Protein AF-A0A522K7R8-F1 (afdb_monomer_lite)

Radius of gyration: 29.81 Å; chains: 1; bounding box: 60×30×114 Å

Sequence (156 aa):
MTNQDTNTAIPSGMEQLNAVVQAWWALPNAASPKGVETPMWKFTDFASDLQKIYADAFNRQRDLLVQGTAALSNWAPTFLPARQPQDVMEIQMKMLASLFEASAKRSEIWADLSKQLGSRYAELVHQMAQDIDQTAATLGAVKPDATHLSAGKNAT

pLDDT: mean 72.78, std 14.15, range [34.56, 89.81]

Secondary structure (DSSP, 8-state):
--TTTTTTHHHHHHHHHHHHHHHHHTSTTTTSHHHHHHHHHHHHHHHHHHHHHHHHHHHHHHHHHHHHHHHHHHHTGGGTT--SHHHHHHHHHHHHHHHHHHHHHHHHHHHHHHHHHHHHHHHHHHHHHHHHHHHHHHHHTT-----S--------

Foldseek 3Di:
DDPPPLVCLQVVLVVLLVVLVVLLCPFPCCPPPVNVVVLVVLVVVLVVVLVVLVVVLVVQLVVLVVVLVVVVVVLVVQVVPDPDPVSVVVSVVVNVVVVVVSVVSNVVSVSSSSVSSSVSSVVSSVVSVVVSVVSVVVVVVPDDDPDPDDDDDDDD

Structure (mmCIF, N/CA/C/O backbone):
data_AF-A0A522K7R8-F1
#
_entry.id   AF-A0A522K7R8-F1
#
loop_
_atom_site.group_PDB
_atom_site.id
_atom_site.type_symbol
_atom_site.label_atom_id
_atom_site.label_alt_id
_atom_site.label_comp_id
_atom_site.label_asym_id
_atom_site.label_entity_id
_atom_site.label_seq_id
_atom_site.pdbx_PDB_ins_code
_atom_site.Cartn_x
_atom_site.Cartn_y
_atom_site.Cartn_z
_atom_site.occupancy
_atom_site.B_iso_or_equiv
_atom_site.auth_seq_id
_atom_site.auth_comp_id
_atom_site.auth_asym_id
_atom_site.auth_atom_id
_atom_site.pdbx_PDB_model_num
ATOM 1 N N . MET A 1 1 ? 12.707 -15.968 10.074 1.00 34.56 1 MET A N 1
ATOM 2 C CA . MET A 1 1 ? 12.105 -15.511 8.805 1.00 34.56 1 MET A CA 1
ATOM 3 C C . MET A 1 1 ? 12.057 -13.995 8.848 1.00 34.56 1 MET A C 1
ATOM 5 O O . MET A 1 1 ? 11.524 -13.435 9.795 1.00 34.56 1 MET A O 1
ATOM 9 N N . THR A 1 2 ? 12.786 -13.370 7.933 1.00 39.75 2 THR A N 1
ATOM 10 C CA . THR A 1 2 ? 13.251 -11.977 7.926 1.00 39.75 2 THR A CA 1
ATOM 11 C C . THR A 1 2 ? 12.151 -11.000 7.504 1.00 39.75 2 THR A C 1
ATOM 13 O O . THR A 1 2 ? 11.749 -10.980 6.350 1.00 39.75 2 THR A O 1
ATOM 16 N N . ASN A 1 3 ? 11.706 -10.136 8.422 1.00 43.22 3 ASN A N 1
ATOM 17 C CA . ASN A 1 3 ? 10.851 -8.968 8.144 1.00 43.22 3 ASN A CA 1
ATOM 18 C C . ASN A 1 3 ? 11.668 -7.784 7.576 1.00 43.22 3 ASN A C 1
ATOM 20 O O . ASN A 1 3 ? 11.492 -6.644 8.000 1.00 43.22 3 ASN A O 1
ATOM 24 N N . GLN A 1 4 ? 12.628 -8.052 6.687 1.00 43.06 4 GLN A N 1
ATOM 25 C CA . GLN A 1 4 ? 13.591 -7.044 6.218 1.00 43.06 4 GLN A CA 1
ATOM 26 C C . GLN A 1 4 ? 13.383 -6.639 4.748 1.00 43.06 4 GLN A C 1
ATOM 28 O O . GLN A 1 4 ? 13.911 -5.612 4.331 1.00 43.06 4 GLN A O 1
ATOM 33 N N . ASP A 1 5 ? 12.560 -7.376 3.995 1.00 51.66 5 ASP A N 1
ATOM 34 C CA . ASP A 1 5 ? 12.418 -7.196 2.542 1.00 51.66 5 ASP A CA 1
ATOM 35 C C . ASP A 1 5 ? 11.462 -6.066 2.125 1.00 51.66 5 ASP A C 1
ATOM 37 O O . ASP A 1 5 ? 11.569 -5.538 1.022 1.00 51.66 5 ASP A O 1
ATOM 41 N N . THR A 1 6 ? 10.534 -5.635 2.984 1.00 49.88 6 THR A N 1
ATOM 42 C CA . THR A 1 6 ? 9.563 -4.585 2.617 1.00 49.88 6 THR A CA 1
ATOM 43 C C . THR A 1 6 ? 10.083 -3.169 2.847 1.00 49.88 6 THR A C 1
ATOM 45 O O . THR A 1 6 ? 9.691 -2.254 2.127 1.00 49.88 6 THR A O 1
ATOM 48 N N . ASN A 1 7 ? 10.986 -2.975 3.814 1.00 53.47 7 ASN A N 1
ATOM 49 C CA . ASN A 1 7 ? 11.461 -1.641 4.203 1.00 53.47 7 ASN A CA 1
ATOM 50 C C . ASN A 1 7 ? 12.543 -1.093 3.250 1.00 53.47 7 ASN A C 1
ATOM 52 O O . ASN A 1 7 ? 12.756 0.112 3.158 1.00 53.47 7 ASN A O 1
ATOM 56 N N . THR A 1 8 ? 13.215 -1.972 2.504 1.00 61.34 8 THR A N 1
ATOM 57 C CA . THR A 1 8 ? 14.245 -1.610 1.516 1.00 61.34 8 THR A CA 1
ATOM 58 C C . THR A 1 8 ? 13.710 -1.548 0.085 1.00 61.34 8 THR A C 1
ATOM 60 O O . THR A 1 8 ? 14.368 -0.973 -0.782 1.00 61.34 8 THR A O 1
ATOM 63 N N . ALA A 1 9 ? 12.511 -2.079 -0.179 1.00 63.88 9 ALA A N 1
ATOM 64 C CA . ALA A 1 9 ? 11.924 -2.155 -1.518 1.00 63.88 9 ALA A CA 1
ATOM 65 C C . ALA A 1 9 ? 11.609 -0.779 -2.131 1.00 63.88 9 ALA A C 1
ATOM 67 O O . ALA A 1 9 ? 11.815 -0.575 -3.323 1.00 63.88 9 ALA A O 1
ATOM 68 N N . ILE A 1 10 ? 11.142 0.184 -1.328 1.00 65.88 10 ILE A N 1
ATOM 69 C CA . ILE A 1 10 ? 10.834 1.537 -1.823 1.00 65.88 10 ILE A CA 1
ATOM 70 C C . ILE A 1 10 ? 12.120 2.327 -2.122 1.00 65.88 10 ILE A C 1
ATOM 72 O O . ILE A 1 10 ? 12.241 2.818 -3.245 1.00 65.88 10 ILE A O 1
ATOM 76 N N . PRO A 1 11 ? 13.105 2.425 -1.199 1.00 71.00 11 PRO A N 1
ATOM 77 C CA . PRO A 1 11 ? 14.377 3.081 -1.502 1.00 71.00 11 PRO A CA 1
ATOM 78 C C . PRO A 1 11 ? 15.090 2.467 -2.713 1.00 71.00 11 PRO A C 1
ATOM 80 O O . PRO A 1 11 ? 15.489 3.193 -3.619 1.00 71.00 11 PRO A O 1
ATOM 83 N N . SER A 1 12 ? 15.169 1.133 -2.784 1.00 75.50 12 SER A N 1
ATOM 84 C CA . SER A 1 12 ? 15.805 0.443 -3.916 1.00 75.50 12 SER A CA 1
ATOM 85 C C . SER A 1 12 ? 15.040 0.629 -5.229 1.00 75.50 12 SER A C 1
ATOM 87 O O . SER A 1 12 ? 15.658 0.853 -6.267 1.00 75.50 12 SER A O 1
ATOM 89 N N . GLY A 1 13 ? 13.704 0.611 -5.198 1.00 71.12 13 GLY A N 1
ATOM 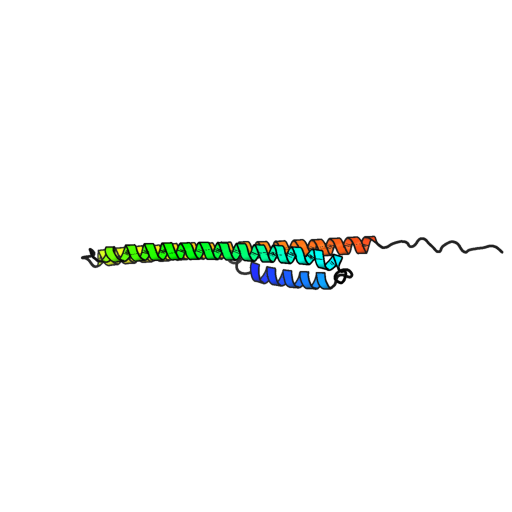90 C CA . GLY A 1 13 ? 12.872 0.906 -6.363 1.00 71.12 13 GLY A CA 1
ATOM 91 C C . GLY A 1 13 ? 13.059 2.336 -6.8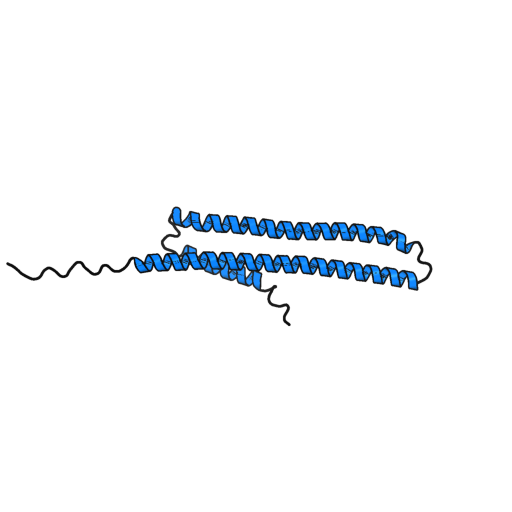75 1.00 71.12 13 GLY A C 1
ATOM 92 O O . GLY A 1 13 ? 13.127 2.548 -8.083 1.00 71.12 13 GLY A O 1
ATOM 93 N N . MET A 1 14 ? 13.211 3.318 -5.981 1.00 73.75 14 MET A N 1
ATOM 94 C CA . MET A 1 14 ? 13.498 4.707 -6.358 1.00 73.75 14 MET A CA 1
ATOM 95 C C . MET A 1 14 ? 14.897 4.886 -6.956 1.00 73.75 14 MET A C 1
ATOM 97 O O . MET A 1 14 ? 15.056 5.620 -7.931 1.00 73.75 14 MET A O 1
ATOM 101 N N . GLU A 1 15 ? 15.908 4.219 -6.402 1.00 81.44 15 GLU A N 1
ATOM 102 C CA . GLU A 1 15 ? 17.270 4.232 -6.947 1.00 81.44 15 GLU A CA 1
ATOM 103 C C . GLU A 1 15 ? 17.319 3.604 -8.344 1.00 81.44 15 GLU A C 1
ATOM 105 O O . GLU A 1 15 ? 17.900 4.182 -9.266 1.00 81.44 15 GLU A O 1
ATOM 110 N N . GLN A 1 16 ? 16.646 2.464 -8.525 1.00 79.25 16 GLN A N 1
ATOM 111 C CA . GLN A 1 16 ? 16.514 1.801 -9.824 1.00 79.25 16 GLN A CA 1
ATOM 112 C C . GLN A 1 16 ? 15.747 2.666 -10.826 1.00 79.25 16 GLN A C 1
ATOM 114 O O . GLN A 1 16 ? 16.164 2.790 -11.976 1.00 79.25 16 GLN A O 1
ATOM 119 N N . LEU A 1 17 ? 14.670 3.321 -10.387 1.00 78.06 17 LEU A N 1
ATOM 120 C CA . LEU A 1 17 ? 13.917 4.259 -11.212 1.00 78.06 17 LEU A CA 1
ATOM 121 C C . LEU A 1 17 ? 14.800 5.416 -11.680 1.00 78.06 17 LEU A C 1
ATOM 123 O O . LEU A 1 17 ? 14.819 5.725 -12.866 1.00 78.06 17 LEU A O 1
ATOM 127 N N . ASN A 1 18 ? 15.567 6.022 -10.774 1.00 80.06 18 ASN A N 1
ATOM 128 C CA . ASN A 1 18 ? 16.486 7.104 -11.113 1.00 80.06 18 ASN A CA 1
ATOM 129 C C . ASN A 1 18 ? 17.540 6.654 -12.140 1.00 80.06 18 ASN A C 1
ATOM 131 O O . ASN A 1 18 ? 17.785 7.360 -13.117 1.00 80.06 18 ASN A O 1
ATOM 135 N N . ALA A 1 19 ? 18.115 5.461 -11.965 1.00 81.44 19 ALA A N 1
ATOM 136 C CA . ALA A 1 19 ? 19.079 4.903 -12.911 1.00 81.44 19 ALA A CA 1
ATOM 137 C C . ALA A 1 19 ? 18.468 4.682 -14.307 1.00 81.44 19 ALA A C 1
ATOM 139 O O . ALA A 1 19 ? 19.061 5.068 -15.314 1.00 81.44 19 ALA A O 1
ATOM 140 N N . VAL A 1 20 ? 17.260 4.115 -14.375 1.00 79.44 20 VAL A N 1
ATOM 141 C CA . VAL A 1 20 ? 16.569 3.856 -15.646 1.00 79.44 20 VAL A CA 1
ATOM 142 C C . VAL A 1 20 ? 16.131 5.151 -16.332 1.00 79.44 20 VAL A C 1
ATOM 144 O O . VAL A 1 20 ? 16.283 5.279 -17.544 1.00 79.44 20 VAL A O 1
ATOM 147 N N . VAL A 1 21 ? 15.673 6.153 -15.579 1.00 78.00 21 VAL A N 1
ATOM 148 C CA . VAL A 1 21 ? 15.337 7.479 -16.125 1.00 78.00 21 VAL A CA 1
ATOM 149 C C . VAL A 1 21 ? 16.567 8.166 -16.717 1.00 78.00 21 VAL A C 1
ATOM 151 O O . VAL A 1 21 ? 16.481 8.757 -17.793 1.00 78.00 21 VAL A O 1
ATOM 154 N N . GLN A 1 22 ? 17.724 8.072 -16.057 1.00 79.88 22 GLN A N 1
ATOM 155 C CA . GLN A 1 22 ? 18.978 8.607 -16.593 1.00 79.88 22 GLN A CA 1
ATOM 156 C C . GLN A 1 22 ? 19.407 7.889 -17.877 1.00 79.88 22 GLN A C 1
ATOM 158 O O . GLN A 1 22 ? 19.806 8.544 -18.840 1.00 79.88 22 GLN A O 1
ATOM 163 N N . ALA A 1 23 ? 19.289 6.559 -17.916 1.00 74.94 23 ALA A N 1
ATOM 164 C CA . ALA A 1 23 ? 19.589 5.770 -19.107 1.00 74.94 23 ALA A CA 1
ATOM 165 C C . ALA A 1 23 ? 18.642 6.100 -20.273 1.00 74.94 23 ALA A C 1
ATOM 167 O O . ALA A 1 23 ? 19.086 6.223 -21.413 1.00 74.94 23 ALA A O 1
ATOM 168 N N . TRP A 1 24 ? 17.355 6.316 -19.988 1.00 71.56 24 TRP A N 1
ATOM 169 C CA . TRP A 1 24 ? 16.374 6.746 -20.980 1.00 71.56 24 TRP A CA 1
ATOM 170 C C . TRP A 1 24 ? 16.713 8.124 -21.572 1.00 71.56 24 TRP A C 1
ATOM 172 O O . TRP A 1 24 ? 16.690 8.285 -22.792 1.00 71.56 24 TRP A O 1
ATOM 182 N N . TRP A 1 25 ? 17.115 9.095 -20.743 1.00 70.62 25 TRP A N 1
ATOM 183 C CA . TRP A 1 25 ? 17.542 10.425 -21.207 1.00 70.62 25 TRP A CA 1
ATOM 184 C C . TRP A 1 25 ? 18.761 10.396 -22.137 1.00 70.62 25 TRP A C 1
ATOM 186 O O . TRP A 1 25 ? 18.933 11.306 -22.948 1.00 70.62 25 TRP A O 1
ATOM 196 N N . ALA A 1 26 ? 19.600 9.363 -22.042 1.00 72.94 26 ALA A N 1
ATOM 197 C CA . ALA A 1 26 ? 20.772 9.191 -22.894 1.00 72.94 26 ALA A CA 1
ATOM 198 C C . ALA A 1 26 ? 20.449 8.599 -24.284 1.00 72.94 26 ALA A C 1
ATOM 200 O O . ALA A 1 26 ? 21.349 8.494 -25.122 1.00 72.94 26 ALA A O 1
ATOM 201 N N . LEU A 1 27 ? 19.196 8.206 -24.559 1.00 71.12 27 LEU A N 1
ATOM 202 C CA . LEU A 1 27 ? 18.816 7.613 -25.842 1.00 71.12 27 LEU A CA 1
ATOM 203 C C . LEU A 1 27 ? 18.772 8.658 -26.979 1.00 71.12 27 LEU A C 1
ATOM 205 O O . LEU A 1 27 ? 18.188 9.730 -26.805 1.00 71.12 27 LEU A O 1
ATOM 209 N N . PRO A 1 28 ? 19.263 8.333 -28.196 1.00 60.69 28 PRO A N 1
ATOM 210 C CA . PRO A 1 28 ? 19.302 9.264 -29.335 1.00 60.69 28 PRO A CA 1
ATOM 211 C C . PRO A 1 28 ? 17.934 9.826 -29.753 1.00 60.69 28 PRO A C 1
ATOM 213 O O . PRO A 1 28 ? 17.849 10.926 -30.293 1.00 60.69 28 PRO A O 1
ATOM 216 N N . ASN A 1 29 ? 16.858 9.076 -29.491 1.00 61.22 29 ASN A N 1
ATOM 217 C CA . ASN A 1 29 ? 15.482 9.449 -29.826 1.00 61.22 29 ASN A CA 1
ATOM 218 C C . ASN A 1 29 ? 14.711 10.079 -28.653 1.00 61.22 29 ASN A C 1
ATOM 220 O O . ASN A 1 29 ? 13.555 10.456 -28.845 1.00 61.22 29 ASN A O 1
ATOM 224 N N . ALA A 1 30 ? 15.317 10.233 -27.469 1.00 57.44 30 ALA A N 1
ATOM 225 C CA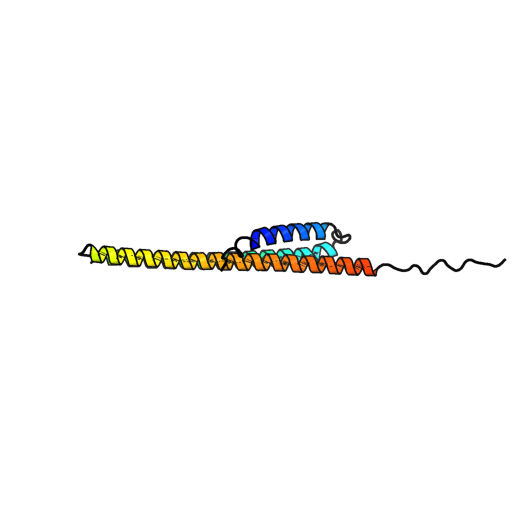 . ALA A 1 30 ? 14.657 10.837 -26.306 1.00 57.44 30 ALA A CA 1
ATOM 226 C C . ALA A 1 30 ? 14.261 12.309 -26.544 1.00 57.44 30 ALA A C 1
ATOM 228 O O . ALA A 1 30 ? 13.318 12.798 -25.935 1.00 57.44 30 ALA A O 1
ATOM 229 N N . ALA A 1 31 ? 14.931 13.000 -27.477 1.00 54.00 31 ALA A N 1
ATOM 230 C CA . ALA A 1 31 ? 14.620 14.376 -27.879 1.00 54.00 31 ALA A CA 1
ATOM 231 C C . ALA A 1 31 ? 13.582 14.490 -29.021 1.00 54.00 31 ALA A C 1
ATOM 233 O O . ALA A 1 31 ? 13.213 15.598 -29.411 1.00 54.00 31 ALA A O 1
ATOM 234 N N . SER A 1 32 ? 13.113 13.370 -29.588 1.00 55.47 32 SER A N 1
ATOM 235 C CA . SER A 1 32 ? 12.065 13.368 -30.617 1.00 55.47 32 SER A CA 1
ATOM 236 C C . SER A 1 32 ? 10.687 13.564 -29.970 1.00 55.47 32 SER A C 1
ATOM 238 O O . SER A 1 32 ? 10.393 12.861 -29.005 1.00 55.47 32 SER A O 1
ATOM 240 N N . PRO A 1 33 ? 9.788 14.408 -30.515 1.00 54.84 33 PRO A N 1
ATOM 241 C CA . PRO A 1 33 ? 8.435 14.600 -29.977 1.00 54.84 33 PRO A CA 1
ATOM 242 C C . PRO A 1 33 ? 7.676 13.281 -29.749 1.00 54.84 33 PRO A C 1
ATOM 244 O O . PRO A 1 33 ? 7.058 13.092 -28.708 1.00 54.84 33 PRO A O 1
ATOM 247 N N . LYS A 1 34 ? 7.826 12.310 -30.664 1.00 54.31 34 LYS A N 1
ATOM 248 C CA . LYS A 1 34 ? 7.226 10.966 -30.546 1.00 54.31 34 LYS A CA 1
ATOM 249 C C . LYS A 1 34 ? 7.906 10.078 -29.491 1.00 54.31 34 LYS A C 1
ATOM 251 O O . LYS A 1 34 ? 7.278 9.181 -28.935 1.00 54.31 34 LYS A O 1
ATOM 256 N N . GLY A 1 35 ? 9.191 10.317 -29.222 1.00 55.19 35 GLY A N 1
ATOM 257 C CA . GLY A 1 35 ? 9.960 9.628 -28.182 1.00 55.19 35 GLY A CA 1
ATOM 258 C C . GLY A 1 35 ? 9.634 10.114 -26.766 1.00 55.19 35 GLY A C 1
ATOM 259 O O . GLY A 1 35 ? 9.806 9.353 -25.821 1.00 55.19 35 GLY A O 1
ATOM 260 N N . VAL A 1 36 ? 9.112 11.339 -26.625 1.00 56.41 36 VAL A N 1
ATOM 261 C CA . VAL A 1 36 ? 8.714 11.953 -25.343 1.00 56.41 36 VAL A CA 1
ATOM 262 C C . VAL A 1 36 ? 7.278 11.585 -24.935 1.00 56.41 36 VAL A C 1
ATOM 264 O O . VAL A 1 36 ? 6.992 11.441 -23.747 1.00 56.41 36 VAL A O 1
ATOM 267 N N . GLU A 1 37 ? 6.380 11.369 -25.901 1.00 58.44 37 GLU A N 1
ATOM 268 C CA . GLU A 1 37 ? 4.977 10.997 -25.643 1.00 58.44 37 GLU A CA 1
ATOM 269 C C . GLU A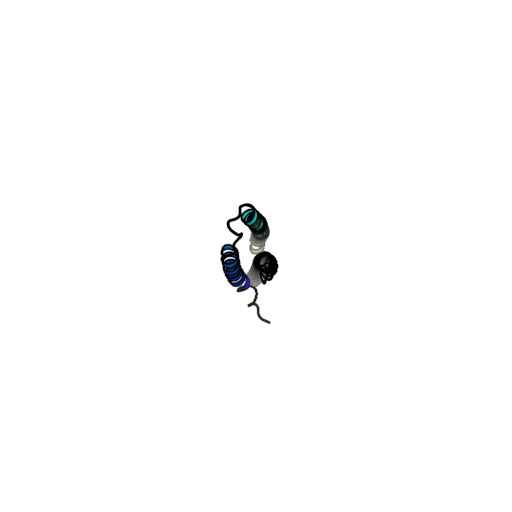 1 37 ? 4.834 9.619 -24.971 1.00 58.44 37 GLU A C 1
ATOM 271 O O . GLU A 1 37 ? 4.004 9.444 -24.078 1.00 58.44 37 GLU A O 1
ATOM 276 N N . THR A 1 38 ? 5.674 8.651 -25.353 1.00 60.16 38 THR A N 1
ATOM 277 C CA . THR A 1 38 ? 5.623 7.261 -24.853 1.00 60.16 38 THR A CA 1
ATOM 278 C C . THR A 1 38 ? 5.978 7.121 -23.355 1.00 60.16 38 THR A C 1
ATOM 280 O O . THR A 1 38 ? 5.288 6.417 -22.626 1.00 60.16 38 THR A O 1
ATOM 283 N N . PRO A 1 39 ? 7.008 7.791 -22.824 1.00 65.31 39 PRO A N 1
ATOM 284 C CA . PRO A 1 39 ? 7.283 7.762 -21.389 1.00 65.31 39 PRO A CA 1
ATOM 285 C C . PRO A 1 39 ? 6.317 8.630 -20.579 1.00 65.31 39 PRO A C 1
ATOM 287 O O . PRO A 1 39 ? 5.973 8.251 -19.461 1.00 65.31 39 PRO A O 1
ATOM 290 N N . MET A 1 40 ? 5.825 9.757 -21.117 1.00 68.50 40 MET A N 1
ATOM 291 C CA . MET A 1 40 ? 4.896 10.623 -20.374 1.00 68.50 40 MET A CA 1
ATOM 292 C C . MET A 1 40 ? 3.618 9.895 -19.954 1.00 68.50 40 MET A C 1
ATOM 294 O O . MET A 1 40 ? 3.216 10.027 -18.798 1.00 68.50 4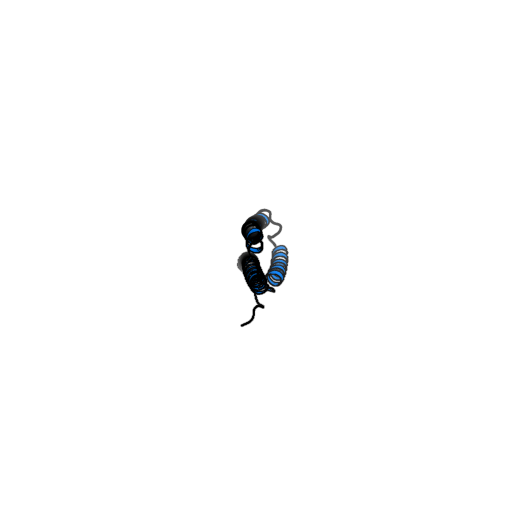0 MET A O 1
ATOM 298 N N . TRP A 1 41 ? 3.002 9.095 -20.835 1.00 74.25 41 TRP A N 1
ATOM 299 C CA . TRP A 1 41 ? 1.778 8.378 -20.463 1.00 74.25 41 TRP A CA 1
ATOM 300 C C . TRP A 1 41 ? 2.031 7.340 -19.357 1.00 74.25 41 TRP A C 1
ATOM 302 O O . TRP A 1 41 ? 1.214 7.219 -18.443 1.00 74.25 41 TRP A O 1
ATOM 312 N N . LYS A 1 42 ? 3.190 6.664 -19.375 1.00 75.44 42 LYS A N 1
ATOM 313 C CA . LYS A 1 42 ? 3.599 5.706 -18.332 1.00 75.44 42 LYS A CA 1
ATOM 314 C C . LYS A 1 42 ? 3.790 6.391 -16.980 1.00 75.44 42 LYS A C 1
ATOM 316 O O . LYS A 1 42 ? 3.342 5.872 -15.963 1.00 75.44 42 LYS A O 1
ATOM 321 N N . PHE A 1 43 ? 4.381 7.589 -16.959 1.00 76.50 43 PHE A N 1
ATOM 322 C CA . PHE A 1 43 ? 4.490 8.382 -15.731 1.00 76.50 43 PHE A CA 1
ATOM 323 C C . PHE A 1 43 ? 3.134 8.879 -15.229 1.00 76.50 43 PHE A C 1
ATOM 325 O O . PHE A 1 43 ? 2.905 8.882 -14.020 1.00 76.50 43 PHE A O 1
ATOM 332 N N . THR A 1 44 ? 2.223 9.279 -16.122 1.00 79.19 44 THR A N 1
ATOM 333 C CA . THR A 1 44 ? 0.873 9.693 -15.710 1.00 79.19 44 THR A CA 1
ATOM 334 C C . THR A 1 44 ? 0.043 8.530 -15.171 1.00 79.19 44 THR A C 1
ATOM 336 O O . THR A 1 44 ? -0.652 8.703 -14.171 1.00 79.19 44 THR A O 1
ATOM 339 N N . ASP A 1 45 ? 0.153 7.344 -15.775 1.00 82.94 45 ASP A N 1
ATOM 340 C CA . ASP A 1 45 ? -0.501 6.119 -15.302 1.00 82.94 45 ASP A CA 1
ATOM 341 C C . ASP A 1 45 ? 0.050 5.703 -13.932 1.00 82.94 45 ASP A C 1
ATOM 343 O O . ASP A 1 45 ? -0.696 5.531 -12.968 1.00 82.94 45 ASP A O 1
ATOM 347 N N . PHE A 1 46 ? 1.379 5.695 -13.800 1.00 81.12 46 PHE A N 1
ATOM 348 C CA . PHE A 1 46 ? 2.059 5.448 -12.534 1.00 81.12 46 PHE A CA 1
ATOM 349 C C . PHE A 1 46 ? 1.636 6.432 -11.433 1.00 81.12 46 PHE A C 1
ATOM 351 O O . PHE A 1 46 ? 1.311 6.012 -10.323 1.00 81.12 46 PHE A O 1
ATOM 358 N N . ALA A 1 47 ? 1.589 7.735 -11.726 1.00 79.25 47 ALA A N 1
ATOM 359 C CA . ALA A 1 47 ? 1.162 8.752 -10.766 1.00 79.25 47 ALA A CA 1
ATOM 360 C C . ALA A 1 47 ? -0.308 8.575 -10.347 1.00 79.25 47 ALA A C 1
ATOM 362 O O . ALA A 1 47 ? -0.631 8.716 -9.165 1.00 79.25 47 ALA A O 1
ATOM 363 N N . SER A 1 48 ? -1.189 8.226 -11.293 1.00 84.50 48 SER A N 1
ATOM 364 C CA . SER A 1 48 ? -2.594 7.918 -11.004 1.00 84.50 48 SER A CA 1
ATOM 365 C C . SER A 1 48 ? -2.721 6.728 -10.055 1.00 84.50 48 SER A C 1
ATOM 367 O O . SER A 1 48 ? -3.488 6.775 -9.092 1.00 84.50 48 SER A O 1
ATOM 369 N N . ASP A 1 49 ? -1.937 5.679 -10.279 1.00 85.94 49 ASP A N 1
ATOM 370 C CA . ASP A 1 49 ? -1.977 4.488 -9.441 1.00 85.94 49 ASP A CA 1
ATOM 371 C C . ASP A 1 49 ? -1.385 4.713 -8.055 1.00 85.94 49 ASP A C 1
ATOM 373 O O . ASP A 1 49 ? -1.964 4.246 -7.075 1.00 85.94 49 ASP A O 1
ATOM 377 N N . LEU A 1 50 ? -0.308 5.495 -7.932 1.00 85.62 50 LEU A N 1
ATOM 378 C CA . LEU A 1 50 ? 0.178 5.932 -6.623 1.00 85.62 50 LEU A CA 1
ATOM 379 C C . LEU A 1 50 ? -0.917 6.680 -5.858 1.00 85.62 50 LEU A C 1
ATOM 381 O O . LEU A 1 50 ? -1.167 6.378 -4.692 1.00 85.62 50 LEU A O 1
ATOM 385 N N . GLN A 1 51 ? -1.606 7.618 -6.512 1.00 85.19 51 GLN A N 1
ATOM 386 C CA . GLN A 1 51 ? -2.684 8.376 -5.882 1.00 85.19 51 GLN A CA 1
ATOM 387 C C . GLN A 1 51 ? -3.806 7.460 -5.373 1.00 85.19 51 GLN A C 1
ATOM 389 O O . GLN A 1 51 ? -4.282 7.660 -4.255 1.00 85.19 51 GLN A O 1
ATOM 394 N N . LYS A 1 52 ? -4.203 6.444 -6.150 1.00 87.19 52 LYS A N 1
ATOM 395 C CA . LYS A 1 52 ? -5.207 5.452 -5.725 1.00 87.19 52 LYS A CA 1
ATOM 396 C C . LYS A 1 52 ? -4.723 4.636 -4.528 1.00 87.19 52 LYS A C 1
ATOM 398 O O . LYS A 1 52 ? -5.427 4.558 -3.529 1.00 87.19 52 LYS A O 1
ATOM 403 N N . ILE A 1 53 ? -3.505 4.098 -4.598 1.00 85.50 53 ILE A N 1
ATOM 404 C CA . ILE A 1 53 ? -2.905 3.274 -3.538 1.00 85.50 53 ILE A CA 1
ATOM 405 C C . ILE A 1 53 ? -2.823 4.056 -2.214 1.00 85.50 53 ILE A C 1
ATOM 407 O O . ILE A 1 53 ? -3.201 3.547 -1.156 1.00 85.50 53 ILE A O 1
ATOM 411 N N . TYR A 1 54 ? -2.396 5.322 -2.266 1.00 82.75 54 TYR A N 1
ATOM 412 C CA . TYR A 1 54 ? -2.381 6.198 -1.094 1.00 82.75 54 TYR A CA 1
ATOM 413 C C . TYR A 1 54 ? -3.788 6.512 -0.576 1.00 82.75 54 TYR A C 1
ATOM 415 O O . TYR A 1 54 ? -4.014 6.458 0.634 1.00 82.75 54 TYR A O 1
ATOM 423 N N . ALA A 1 55 ? -4.732 6.833 -1.465 1.00 86.50 55 ALA A N 1
ATOM 424 C CA . ALA A 1 55 ? -6.108 7.135 -1.080 1.00 86.50 55 ALA A CA 1
ATOM 425 C C . ALA A 1 55 ? -6.782 5.936 -0.394 1.00 86.50 55 ALA A C 1
ATOM 427 O O . ALA A 1 55 ? -7.432 6.107 0.638 1.00 86.50 55 ALA A O 1
ATOM 428 N N . ASP A 1 56 ? -6.573 4.724 -0.906 1.00 89.81 56 ASP A N 1
ATOM 429 C CA . ASP A 1 56 ? -7.119 3.495 -0.335 1.00 89.81 56 ASP A CA 1
ATOM 430 C C . ASP A 1 56 ? -6.546 3.207 1.055 1.00 89.81 56 ASP A C 1
ATOM 432 O O . ASP A 1 56 ? -7.302 2.940 1.994 1.00 89.81 56 AS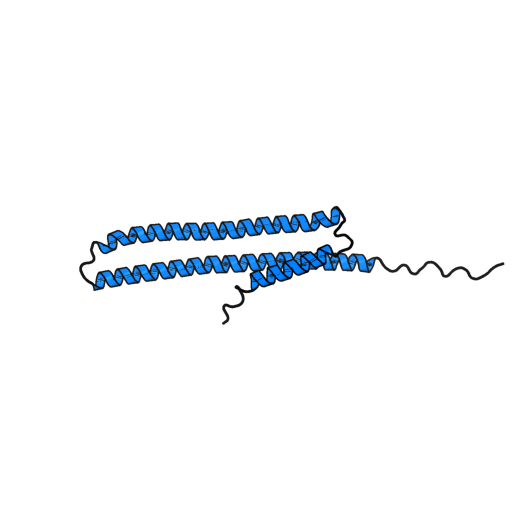P A O 1
ATOM 436 N N . ALA A 1 57 ? -5.226 3.319 1.228 1.00 84.44 57 ALA A N 1
ATOM 437 C CA . ALA A 1 57 ? -4.595 3.144 2.534 1.00 84.44 57 ALA A CA 1
ATOM 438 C C . ALA A 1 57 ? -5.083 4.193 3.548 1.00 84.44 57 ALA A C 1
ATOM 440 O O . ALA A 1 57 ? -5.408 3.856 4.691 1.00 84.44 57 ALA A O 1
ATOM 441 N N . PHE A 1 58 ? -5.207 5.453 3.120 1.00 84.12 58 PHE A N 1
ATOM 442 C CA . PHE A 1 58 ? -5.707 6.533 3.966 1.00 84.12 58 PHE A CA 1
ATOM 443 C C . PHE A 1 58 ? -7.169 6.318 4.374 1.00 84.12 58 PHE A C 1
ATOM 445 O O . PHE A 1 58 ? -7.514 6.485 5.545 1.00 84.12 58 PHE A O 1
ATOM 452 N N . ASN A 1 59 ? -8.023 5.883 3.444 1.00 88.62 59 ASN A N 1
ATOM 453 C CA . ASN A 1 59 ? -9.420 5.557 3.729 1.00 88.62 59 ASN A CA 1
ATOM 454 C C . ASN A 1 59 ? -9.532 4.417 4.749 1.00 88.62 59 ASN A C 1
ATOM 456 O O . ASN A 1 59 ? -10.241 4.558 5.745 1.00 88.62 59 ASN A O 1
ATOM 460 N N . ARG A 1 60 ? -8.760 3.335 4.578 1.00 86.62 60 ARG A N 1
ATOM 461 C CA . ARG A 1 60 ? -8.721 2.221 5.543 1.00 86.62 60 ARG A CA 1
ATOM 462 C C . ARG A 1 60 ? -8.246 2.675 6.927 1.00 86.62 60 ARG A C 1
ATOM 464 O O . ARG A 1 60 ? -8.805 2.262 7.943 1.00 86.62 60 ARG A O 1
ATOM 471 N N . GLN A 1 61 ? -7.247 3.556 6.992 1.00 84.00 61 GLN A N 1
ATOM 472 C CA . GLN A 1 61 ? -6.769 4.111 8.261 1.00 84.00 61 GLN A CA 1
ATOM 473 C C . GLN A 1 61 ? -7.816 5.012 8.930 1.00 84.00 61 GLN A C 1
ATOM 475 O O . GLN A 1 61 ? -7.991 4.950 10.151 1.00 84.00 61 GLN A O 1
ATOM 480 N N . ARG A 1 62 ? -8.527 5.832 8.149 1.00 83.81 62 ARG A N 1
ATOM 481 C CA . ARG A 1 62 ? -9.631 6.667 8.633 1.00 83.81 62 ARG A CA 1
ATOM 482 C C . ARG A 1 62 ? -10.756 5.806 9.204 1.00 83.81 62 ARG A C 1
ATOM 484 O O . ARG A 1 62 ? -11.242 6.096 10.294 1.00 83.81 62 ARG A O 1
ATOM 491 N N . ASP A 1 63 ? -11.127 4.733 8.517 1.00 87.50 63 ASP A N 1
ATOM 492 C CA . ASP A 1 63 ? -12.188 3.834 8.972 1.00 87.50 63 ASP A CA 1
ATOM 493 C C . ASP A 1 63 ? -11.793 3.114 10.273 1.00 87.50 63 ASP A C 1
ATOM 495 O O . ASP A 1 63 ? -12.602 3.034 11.199 1.00 87.50 63 ASP A O 1
ATOM 499 N N . LEU A 1 64 ? -10.527 2.692 10.415 1.00 84.50 64 LEU A N 1
ATOM 500 C CA . LEU A 1 64 ? -10.004 2.180 11.689 1.00 84.50 64 LEU A CA 1
ATOM 501 C C . LEU A 1 64 ? -10.035 3.223 12.810 1.00 84.50 64 LEU A C 1
ATOM 503 O O . LEU A 1 64 ? -10.256 2.868 13.968 1.00 84.50 64 LEU A O 1
ATOM 507 N N . LEU A 1 65 ? -9.786 4.498 12.503 1.00 79.31 65 LEU A N 1
ATOM 508 C CA . LEU A 1 65 ? -9.861 5.566 13.496 1.00 79.31 65 LEU A CA 1
ATOM 509 C C . LEU A 1 65 ? -11.300 5.747 13.987 1.00 79.31 65 LEU A C 1
ATOM 511 O O . LEU A 1 65 ? -11.520 5.754 15.193 1.00 79.31 65 LEU A O 1
ATOM 515 N N . VAL A 1 66 ? -12.269 5.812 13.070 1.00 84.75 66 VAL A N 1
ATOM 516 C CA . VAL A 1 66 ? -13.699 5.929 13.401 1.00 84.75 66 VAL A CA 1
ATOM 517 C C . VAL A 1 66 ? -14.165 4.744 14.249 1.00 84.75 66 VAL A C 1
ATOM 519 O O . VAL A 1 66 ? -14.795 4.940 15.289 1.00 84.75 66 VAL A O 1
ATOM 522 N N . GLN A 1 67 ? -13.804 3.519 13.857 1.00 83.62 67 GLN A N 1
ATOM 523 C CA . GLN A 1 67 ? -14.117 2.311 14.626 1.00 83.62 67 GLN A CA 1
ATOM 524 C C . GLN A 1 67 ? -13.465 2.333 16.014 1.00 83.62 67 GLN A C 1
ATOM 526 O O . GLN A 1 67 ? -14.114 2.007 17.006 1.00 83.62 67 GLN A O 1
ATOM 531 N N . GLY A 1 68 ? -12.203 2.761 16.103 1.00 80.31 68 GLY A N 1
ATOM 532 C CA . GLY A 1 68 ? -11.485 2.892 17.368 1.00 80.31 68 GLY A CA 1
ATOM 533 C C . GLY A 1 68 ? -12.117 3.923 18.303 1.00 80.31 68 GLY A C 1
ATOM 534 O O . GLY A 1 68 ? -12.262 3.658 19.493 1.00 80.31 68 GLY A O 1
ATOM 535 N N . THR A 1 69 ? -12.550 5.072 17.778 1.00 80.25 69 THR A N 1
ATOM 536 C CA . THR A 1 69 ? -13.249 6.101 18.559 1.00 80.25 69 THR A CA 1
ATOM 537 C C . THR A 1 69 ? -14.601 5.598 19.068 1.00 80.25 69 THR A C 1
ATOM 539 O O . THR A 1 69 ? -14.905 5.790 20.244 1.00 80.25 69 THR A O 1
ATOM 542 N N . ALA A 1 70 ? -15.374 4.899 18.230 1.00 82.94 70 ALA A N 1
ATOM 543 C CA . ALA A 1 70 ? -16.641 4.286 18.637 1.00 82.94 70 ALA A CA 1
ATOM 544 C C . ALA A 1 70 ? -16.441 3.196 19.708 1.00 82.94 70 ALA A C 1
ATOM 546 O O . ALA A 1 70 ? -17.190 3.120 20.685 1.00 82.94 70 ALA A O 1
ATOM 547 N N . ALA A 1 71 ? -15.393 2.380 19.569 1.00 79.25 71 ALA A N 1
ATOM 548 C CA . ALA A 1 71 ? -15.025 1.396 20.579 1.00 79.25 71 ALA A CA 1
ATOM 549 C C . ALA A 1 71 ? -14.643 2.078 21.901 1.00 79.25 71 ALA A C 1
ATOM 551 O O . ALA A 1 71 ? -15.137 1.679 22.950 1.00 79.25 71 ALA A O 1
ATOM 552 N N . LEU A 1 72 ? -13.836 3.145 21.860 1.00 76.69 72 LEU A N 1
ATOM 553 C CA . LEU A 1 72 ? -13.430 3.910 23.043 1.00 76.69 72 LEU A CA 1
ATOM 554 C C . LEU A 1 72 ? -14.630 4.510 23.790 1.00 76.69 72 LEU A C 1
ATOM 556 O O . LEU A 1 72 ? -14.694 4.418 25.014 1.00 76.69 72 LEU A O 1
ATOM 560 N N . SER A 1 73 ? -15.609 5.071 23.071 1.00 79.69 73 SER A N 1
ATOM 561 C CA . SER A 1 73 ? -16.832 5.594 23.695 1.00 79.69 73 SER A CA 1
ATOM 562 C C . SER A 1 73 ? -17.663 4.507 24.378 1.00 79.69 73 SER A C 1
ATOM 564 O O . SER A 1 73 ? -18.295 4.780 25.396 1.00 79.69 73 SER A O 1
ATOM 566 N N . ASN A 1 74 ? -17.609 3.268 23.880 1.00 80.69 74 ASN A N 1
ATOM 567 C CA . ASN A 1 74 ? -18.297 2.128 24.490 1.00 80.69 74 ASN A CA 1
ATOM 568 C C . ASN A 1 74 ? -17.613 1.621 25.770 1.00 80.69 74 ASN A C 1
ATOM 570 O O . ASN A 1 74 ? -18.243 0.890 26.529 1.00 80.69 74 ASN A O 1
ATOM 574 N N . TRP A 1 75 ? -16.358 2.009 26.035 1.00 74.81 75 TRP A N 1
ATOM 575 C CA . TRP A 1 75 ? -15.641 1.635 27.261 1.00 74.81 75 TRP A CA 1
ATOM 576 C C . TRP A 1 75 ? -15.974 2.531 28.460 1.00 74.81 75 TRP A C 1
ATOM 578 O O . TRP A 1 75 ? -15.860 2.094 29.603 1.00 74.81 75 TRP A O 1
ATOM 588 N N . ALA A 1 76 ? -16.399 3.778 28.235 1.00 73.19 76 ALA A N 1
ATOM 589 C CA . ALA A 1 76 ? -16.684 4.725 29.318 1.00 73.19 76 ALA A CA 1
ATOM 590 C C . ALA A 1 76 ? -17.798 4.255 30.288 1.00 73.19 76 ALA A C 1
ATOM 592 O O . ALA A 1 76 ? -17.611 4.379 31.501 1.00 73.19 76 ALA A O 1
ATOM 593 N N . PRO A 1 77 ? -18.916 3.657 29.826 1.00 79.56 77 PRO A N 1
ATOM 594 C CA . PRO A 1 77 ? -19.950 3.129 30.716 1.00 79.56 77 PRO A CA 1
ATOM 595 C C . PRO A 1 77 ? -19.501 1.891 31.502 1.00 79.56 77 PRO A C 1
ATOM 597 O O . PRO A 1 77 ? -20.019 1.636 32.585 1.00 79.56 77 PRO A O 1
ATOM 600 N N . THR A 1 78 ? -18.536 1.124 30.985 1.00 74.31 78 THR A N 1
ATOM 601 C CA . THR A 1 78 ? -18.070 -0.142 31.575 1.00 74.31 78 THR A CA 1
ATOM 602 C C . THR A 1 78 ? -17.263 0.058 32.856 1.00 74.31 78 THR A C 1
ATOM 604 O O . THR A 1 78 ? -17.172 -0.866 33.658 1.00 74.31 78 THR A O 1
ATOM 607 N N . PHE A 1 79 ? -16.743 1.267 33.096 1.00 69.75 79 PHE A N 1
ATOM 608 C CA . PHE A 1 79 ? -16.083 1.636 34.353 1.00 69.75 79 PHE A CA 1
ATOM 609 C C . PHE A 1 79 ? -17.064 1.977 35.487 1.00 69.75 79 PHE A C 1
ATOM 611 O O . PHE A 1 79 ? -16.714 1.821 36.653 1.00 69.75 79 PHE A O 1
ATOM 618 N N . LEU A 1 80 ? -18.292 2.412 35.178 1.00 74.75 80 LEU A N 1
ATOM 619 C CA . LEU A 1 80 ? -19.294 2.810 36.179 1.00 74.75 80 LEU A CA 1
ATOM 620 C C . LEU A 1 80 ? -19.748 1.673 37.125 1.00 74.75 80 LEU A C 1
ATOM 622 O O . LEU A 1 80 ? -19.981 1.958 38.300 1.00 74.75 80 LEU A O 1
ATOM 626 N N . PRO A 1 81 ? -19.889 0.405 36.681 1.00 74.00 81 PRO A N 1
ATOM 627 C CA . PRO A 1 81 ? -20.248 -0.702 37.566 1.00 74.00 81 PRO A CA 1
ATOM 628 C C . PRO A 1 81 ? -19.054 -1.397 38.246 1.00 74.00 81 PRO A C 1
ATOM 630 O O . PRO A 1 81 ? -19.293 -2.285 39.063 1.00 74.00 81 PRO A O 1
ATOM 633 N N . ALA A 1 82 ? -17.800 -1.038 37.940 1.00 77.25 82 ALA A N 1
ATOM 634 C CA . ALA A 1 82 ? -16.622 -1.688 38.519 1.00 77.25 82 ALA A CA 1
ATOM 635 C C . ALA A 1 82 ? -16.523 -1.374 40.022 1.00 77.25 82 ALA A C 1
ATOM 637 O O . ALA A 1 82 ? -16.318 -0.227 40.418 1.00 77.25 82 ALA A O 1
ATOM 638 N N . ARG A 1 83 ? -16.702 -2.390 40.876 1.00 74.06 83 ARG A N 1
ATOM 639 C CA . ARG A 1 83 ? -16.727 -2.222 42.343 1.00 74.06 83 ARG A CA 1
ATOM 640 C C . ARG A 1 83 ? -15.469 -2.749 43.012 1.00 74.06 83 ARG A C 1
ATOM 642 O O . ARG A 1 83 ? -15.190 -2.367 44.147 1.00 74.06 83 ARG A O 1
ATOM 649 N N . GLN A 1 84 ? -14.723 -3.615 42.331 1.00 81.06 84 GLN A N 1
ATOM 650 C CA . GLN A 1 84 ? -13.494 -4.201 42.844 1.00 81.06 84 GLN A CA 1
ATOM 651 C C . GLN A 1 84 ? -12.292 -3.815 41.970 1.00 81.06 84 GLN A C 1
ATOM 653 O O . GLN A 1 84 ? -12.433 -3.644 40.758 1.00 81.06 84 GLN A O 1
ATOM 658 N N . PRO A 1 85 ? -11.077 -3.732 42.546 1.00 77.00 85 PRO A N 1
ATOM 659 C CA . PRO A 1 85 ? -9.853 -3.481 41.778 1.00 77.00 85 PRO A CA 1
ATOM 660 C C . PRO A 1 85 ? -9.623 -4.496 40.646 1.00 77.00 85 PRO A C 1
ATOM 662 O O . PRO A 1 85 ? -9.017 -4.171 39.629 1.00 77.00 85 PRO A O 1
ATOM 665 N N . GLN A 1 86 ? -10.130 -5.718 40.822 1.00 82.00 86 GLN A N 1
ATOM 666 C CA . GLN A 1 86 ? -10.049 -6.813 39.855 1.00 82.00 86 GLN A CA 1
ATOM 667 C C . GLN A 1 86 ? -10.862 -6.504 38.587 1.00 82.00 86 GLN A C 1
ATOM 669 O O . GLN A 1 86 ? -10.353 -6.684 37.484 1.00 82.00 86 GLN A O 1
ATOM 674 N N . ASP A 1 87 ? -12.063 -5.937 38.746 1.00 78.75 87 ASP A N 1
ATOM 675 C CA . ASP A 1 87 ? -12.930 -5.522 37.636 1.00 78.75 87 ASP A CA 1
ATOM 676 C C . ASP A 1 87 ? -12.256 -4.420 36.803 1.00 78.75 87 ASP A C 1
ATOM 678 O O . ASP A 1 87 ? -12.266 -4.444 35.574 1.00 78.75 87 ASP A O 1
ATOM 682 N N . VAL A 1 88 ? -11.612 -3.461 37.478 1.00 77.62 88 VAL A N 1
ATOM 683 C CA . VAL A 1 88 ? -10.878 -2.366 36.824 1.00 77.62 88 VAL A CA 1
ATOM 684 C C . VAL A 1 88 ? -9.678 -2.903 36.044 1.00 77.62 88 VAL A C 1
ATOM 686 O O . VAL A 1 88 ? -9.459 -2.493 34.904 1.00 77.62 88 VAL A O 1
ATOM 689 N N . MET A 1 89 ? -8.925 -3.839 36.628 1.00 80.88 89 MET A N 1
ATOM 690 C CA . MET A 1 89 ? -7.791 -4.490 35.968 1.00 80.88 89 MET A CA 1
ATOM 691 C C . MET A 1 89 ? -8.234 -5.269 34.724 1.00 80.88 89 MET A C 1
ATOM 693 O O . MET A 1 89 ? -7.594 -5.182 33.677 1.00 80.88 89 MET A O 1
ATOM 697 N N . GLU A 1 90 ? -9.355 -5.988 34.797 1.00 83.94 90 GLU A N 1
ATOM 698 C CA . GLU A 1 90 ? -9.913 -6.710 33.651 1.00 83.94 90 GLU A CA 1
ATOM 699 C C . GLU A 1 90 ? -10.324 -5.752 32.520 1.00 83.94 90 GLU A C 1
ATOM 701 O O . GLU A 1 90 ? -10.000 -5.991 31.353 1.00 83.94 90 GLU A O 1
ATOM 706 N N . ILE A 1 91 ? -10.983 -4.636 32.850 1.00 80.81 91 ILE A N 1
ATOM 707 C CA . ILE A 1 91 ? -11.358 -3.604 31.873 1.00 80.81 91 ILE A CA 1
ATOM 708 C C . ILE A 1 91 ? -10.108 -2.987 31.227 1.00 80.81 91 ILE A C 1
ATOM 710 O O . ILE A 1 91 ? -10.054 -2.853 30.003 1.00 80.81 91 ILE A O 1
ATOM 714 N N . GLN A 1 92 ? -9.079 -2.664 32.017 1.00 80.44 92 GLN A N 1
ATOM 715 C CA . GLN A 1 92 ? -7.811 -2.132 31.506 1.00 80.44 92 GLN A CA 1
ATOM 716 C C . GLN A 1 92 ? -7.112 -3.115 30.561 1.00 80.44 92 GLN A C 1
ATOM 718 O O . GLN A 1 92 ? -6.638 -2.709 29.501 1.00 80.44 92 GLN A O 1
ATOM 723 N N . MET A 1 93 ? -7.091 -4.408 30.892 1.00 83.56 93 MET A N 1
ATOM 724 C CA . MET A 1 93 ? -6.492 -5.434 30.034 1.00 83.56 93 MET A CA 1
ATOM 725 C C . MET A 1 93 ? -7.250 -5.602 28.716 1.00 83.56 93 MET A C 1
ATOM 727 O O . MET A 1 93 ? -6.625 -5.695 27.659 1.00 83.56 93 MET A O 1
ATOM 731 N N . LYS A 1 94 ? -8.588 -5.574 28.740 1.00 81.94 94 LYS A N 1
ATOM 732 C CA . LYS A 1 94 ? -9.397 -5.624 27.510 1.00 81.94 94 LYS A CA 1
ATOM 733 C C . LYS A 1 94 ? -9.212 -4.376 26.641 1.00 81.94 94 LYS A C 1
ATOM 735 O O . LYS A 1 94 ? -9.138 -4.481 25.414 1.00 81.94 94 LYS A O 1
ATOM 740 N N . MET A 1 95 ? -9.083 -3.204 27.263 1.00 78.88 95 MET A N 1
ATOM 741 C CA . MET A 1 95 ? -8.761 -1.960 26.565 1.00 78.88 95 MET A CA 1
ATOM 742 C C . MET A 1 95 ? -7.375 -2.041 25.911 1.00 78.88 95 MET A C 1
ATOM 744 O O . MET A 1 95 ? -7.229 -1.713 24.734 1.00 78.88 95 MET A O 1
ATOM 748 N N . LEU A 1 96 ? -6.369 -2.538 26.636 1.00 78.81 96 LEU A N 1
ATOM 749 C CA . LEU A 1 96 ? -5.012 -2.708 26.124 1.00 78.81 96 LEU A CA 1
ATOM 750 C C . LEU A 1 96 ? -4.962 -3.715 24.965 1.00 78.81 96 LEU A C 1
ATOM 752 O O . LEU A 1 96 ? -4.337 -3.438 23.943 1.00 78.81 96 LEU A O 1
ATOM 756 N N . ALA A 1 97 ? -5.675 -4.839 25.076 1.00 82.94 97 ALA A N 1
ATOM 757 C CA . ALA A 1 97 ? -5.813 -5.814 23.994 1.00 82.94 97 ALA A CA 1
ATOM 758 C C . ALA A 1 97 ? -6.434 -5.185 22.734 1.00 82.94 97 ALA A C 1
ATOM 760 O O . ALA A 1 97 ? -5.916 -5.370 21.634 1.00 82.94 97 ALA A O 1
ATOM 761 N N . SER A 1 98 ? -7.477 -4.365 22.900 1.00 80.38 98 SER A N 1
ATOM 762 C CA . SER A 1 98 ? -8.124 -3.646 21.792 1.00 80.38 98 SER A CA 1
ATOM 763 C C . SER A 1 98 ? -7.176 -2.639 21.121 1.00 80.38 98 SER A C 1
ATOM 765 O O . SER A 1 98 ? -7.176 -2.492 19.899 1.00 80.38 98 SER A O 1
ATOM 767 N N . LEU A 1 99 ? -6.331 -1.955 21.904 1.00 77.81 99 LEU A N 1
ATOM 768 C CA . LEU A 1 99 ? -5.303 -1.047 21.382 1.00 77.81 99 LEU A CA 1
ATOM 769 C C . LEU A 1 99 ? -4.224 -1.798 20.594 1.00 77.81 99 LEU A C 1
ATOM 771 O O . LEU A 1 99 ? -3.816 -1.335 19.527 1.00 77.81 99 LEU A O 1
ATOM 775 N N . PHE A 1 100 ? -3.784 -2.959 21.085 1.00 79.19 100 PHE A N 1
ATOM 776 C CA . PHE A 1 100 ? -2.838 -3.809 20.363 1.00 79.19 100 PHE A CA 1
ATOM 777 C C . PHE A 1 100 ? -3.430 -4.345 19.060 1.00 79.19 100 PHE A C 1
ATOM 779 O O . PHE A 1 100 ? -2.759 -4.289 18.032 1.00 79.19 100 PHE A O 1
ATOM 786 N N . GLU A 1 101 ? -4.687 -4.784 19.066 1.00 84.19 101 GLU A N 1
ATOM 787 C CA . GLU A 1 101 ? -5.381 -5.231 17.856 1.00 84.19 101 GLU A CA 1
ATOM 788 C C . GLU A 1 101 ? -5.502 -4.096 16.824 1.00 84.19 101 GLU A C 1
ATOM 790 O O . GLU A 1 101 ? -5.214 -4.285 15.641 1.00 84.19 101 GLU A O 1
ATOM 795 N N . ALA A 1 102 ? -5.855 -2.885 17.263 1.00 80.69 102 ALA A N 1
ATOM 796 C CA . ALA A 1 102 ? -5.905 -1.715 16.389 1.00 80.69 102 ALA A CA 1
ATOM 797 C C . ALA A 1 102 ? -4.519 -1.344 15.831 1.00 80.69 102 ALA A C 1
ATOM 799 O O . ALA A 1 102 ? -4.401 -0.977 14.660 1.00 80.69 102 ALA A O 1
ATOM 800 N N . SER A 1 103 ? -3.467 -1.452 16.647 1.00 75.69 103 SER A N 1
ATOM 801 C CA . SER A 1 103 ? -2.081 -1.240 16.218 1.00 75.69 103 SER A CA 1
ATOM 802 C C . SER A 1 103 ? -1.647 -2.274 15.176 1.00 75.69 103 SER A C 1
ATOM 804 O O . SER A 1 103 ? -1.094 -1.906 14.140 1.00 75.69 103 SER A O 1
ATOM 806 N N . ALA A 1 104 ? -1.984 -3.549 15.388 1.00 84.00 104 ALA A N 1
ATOM 807 C CA . ALA A 1 104 ? -1.714 -4.626 14.442 1.00 84.00 104 ALA A CA 1
ATOM 808 C C . ALA A 1 104 ? -2.397 -4.369 13.089 1.00 84.00 104 ALA A C 1
ATOM 810 O O . ALA A 1 104 ? -1.721 -4.365 12.060 1.00 84.00 104 ALA A O 1
ATOM 811 N N . LYS A 1 105 ? -3.692 -4.025 13.087 1.00 85.56 105 LYS A N 1
ATOM 812 C CA . LYS A 1 105 ? -4.439 -3.678 11.862 1.00 85.56 105 LYS A CA 1
ATOM 813 C C . LYS A 1 105 ? -3.846 -2.468 11.138 1.00 85.56 105 LYS A C 1
ATOM 815 O O . LYS A 1 105 ? -3.751 -2.458 9.915 1.00 85.56 105 LYS A O 1
ATOM 820 N N . ARG A 1 106 ? -3.401 -1.442 11.874 1.00 81.69 106 ARG A N 1
ATOM 821 C CA . ARG A 1 106 ? -2.687 -0.300 11.273 1.00 81.69 106 ARG A CA 1
ATOM 822 C C . ARG A 1 106 ? -1.369 -0.738 10.645 1.00 81.69 106 ARG A C 1
ATOM 824 O O . ARG A 1 106 ? -1.067 -0.306 9.539 1.00 81.69 106 ARG A O 1
ATOM 831 N N . SER A 1 107 ? -0.597 -1.582 11.327 1.00 80.19 107 SER A N 1
ATOM 832 C CA . SER A 1 107 ? 0.677 -2.081 10.802 1.00 80.19 107 SER A CA 1
ATOM 833 C C . SER A 1 107 ? 0.491 -2.888 9.516 1.00 80.19 107 SER A C 1
ATOM 835 O O . SER A 1 107 ? 1.278 -2.735 8.588 1.00 80.19 107 SER A O 1
ATOM 837 N N . GLU A 1 108 ? -0.594 -3.660 9.418 1.00 86.94 108 GLU A N 1
ATOM 838 C CA . GLU A 1 108 ? -0.955 -4.411 8.217 1.00 86.94 108 GLU A CA 1
ATOM 839 C C . GLU A 1 108 ? -1.282 -3.479 7.045 1.00 86.94 108 GLU A C 1
ATOM 841 O O . GLU A 1 108 ? -0.761 -3.677 5.952 1.00 86.94 108 GLU A O 1
ATOM 846 N N . ILE A 1 109 ? -2.054 -2.410 7.278 1.00 86.75 109 ILE A N 1
ATOM 847 C CA . ILE A 1 109 ? -2.343 -1.396 6.248 1.00 86.75 109 ILE A CA 1
ATOM 848 C C . ILE A 1 109 ? -1.051 -0.748 5.736 1.00 86.75 109 ILE A C 1
ATOM 850 O O . ILE A 1 109 ? -0.877 -0.597 4.529 1.00 86.75 109 ILE A O 1
ATOM 854 N N . TRP A 1 110 ? -0.129 -0.381 6.630 1.00 82.00 110 TRP A N 1
ATOM 855 C CA . TRP A 1 110 ? 1.151 0.221 6.240 1.00 82.00 110 TRP A CA 1
ATOM 856 C C . TRP A 1 110 ? 2.084 -0.764 5.526 1.00 82.00 110 TRP A C 1
ATOM 858 O O . TRP A 1 110 ? 2.821 -0.364 4.620 1.00 82.00 110 TRP A O 1
ATOM 868 N N . ALA A 1 111 ? 2.042 -2.044 5.899 1.00 82.88 111 ALA A N 1
ATOM 869 C CA . ALA A 1 111 ? 2.792 -3.099 5.227 1.00 82.88 111 ALA A CA 1
ATOM 870 C C . ALA A 1 111 ? 2.242 -3.364 3.816 1.00 82.88 111 ALA A C 1
ATOM 872 O O . ALA A 1 111 ? 3.020 -3.444 2.865 1.00 82.88 111 ALA A O 1
ATOM 873 N N . ASP A 1 112 ? 0.916 -3.440 3.672 1.00 86.50 112 ASP A N 1
ATOM 874 C CA . ASP A 1 112 ? 0.223 -3.584 2.389 1.00 86.50 112 ASP A CA 1
ATOM 875 C C . ASP A 1 112 ? 0.513 -2.386 1.473 1.00 86.50 112 ASP A C 1
ATOM 877 O O . ASP A 1 112 ? 0.941 -2.569 0.333 1.00 86.50 112 ASP A O 1
ATOM 881 N N . LEU A 1 113 ? 0.417 -1.160 2.003 1.00 84.94 113 LEU A N 1
ATOM 882 C CA . LEU A 1 113 ? 0.786 0.059 1.281 1.00 84.94 113 LEU A CA 1
ATOM 883 C C . LEU A 1 113 ? 2.236 -0.001 0.785 1.00 84.94 113 LEU A C 1
ATOM 885 O O . LEU A 1 113 ? 2.495 0.203 -0.399 1.00 84.94 113 LEU A O 1
ATOM 889 N N . SER A 1 114 ? 3.184 -0.316 1.672 1.00 81.38 114 SER A N 1
ATOM 890 C CA . SER A 1 114 ? 4.607 -0.379 1.314 1.00 81.38 114 SER A CA 1
ATOM 891 C C . SER A 1 114 ? 4.884 -1.416 0.225 1.00 81.38 114 SER A C 1
ATOM 893 O O . SER A 1 114 ? 5.657 -1.165 -0.702 1.00 81.38 114 SER A O 1
ATOM 895 N N . LYS A 1 115 ? 4.214 -2.570 0.301 1.00 85.44 115 LYS A N 1
ATOM 896 C CA . LYS A 1 115 ? 4.313 -3.634 -0.699 1.00 85.44 115 LYS A CA 1
ATOM 897 C C . LYS A 1 115 ? 3.755 -3.194 -2.054 1.00 85.44 115 LYS A C 1
ATOM 899 O O . LYS A 1 115 ? 4.404 -3.416 -3.074 1.00 85.44 115 LYS A O 1
ATOM 904 N N . GLN A 1 116 ? 2.575 -2.574 -2.074 1.00 85.50 116 GLN A N 1
ATOM 905 C CA . GLN A 1 116 ? 1.949 -2.091 -3.307 1.00 85.50 116 GLN A CA 1
ATOM 906 C C . GLN A 1 116 ? 2.790 -0.999 -3.974 1.00 85.50 116 GLN A C 1
ATOM 908 O O . GLN A 1 116 ? 3.020 -1.062 -5.181 1.00 85.50 116 GLN A O 1
ATOM 913 N N . LEU A 1 117 ? 3.322 -0.057 -3.187 1.00 84.50 117 LEU A N 1
ATOM 914 C CA . LEU A 1 117 ? 4.253 0.961 -3.674 1.00 84.50 117 LEU A CA 1
ATOM 915 C C . LEU A 1 117 ? 5.485 0.314 -4.311 1.00 84.50 117 LEU A C 1
ATOM 917 O O . LEU A 1 117 ? 5.761 0.563 -5.483 1.00 84.50 117 LEU A O 1
ATOM 921 N N . GLY A 1 118 ? 6.181 -0.566 -3.583 1.00 79.88 118 GLY A N 1
ATOM 922 C CA . GLY A 1 118 ? 7.361 -1.267 -4.097 1.00 79.88 118 GLY A CA 1
ATOM 923 C C . GLY A 1 118 ? 7.081 -2.026 -5.400 1.00 79.88 118 GLY A C 1
ATOM 924 O O . GLY A 1 118 ? 7.857 -1.932 -6.348 1.00 79.88 118 GLY A O 1
ATOM 925 N N . SER A 1 119 ? 5.930 -2.701 -5.490 1.00 85.75 119 SER A N 1
ATOM 926 C CA . SER A 1 119 ? 5.516 -3.407 -6.707 1.00 85.75 119 SER A CA 1
ATOM 927 C C . SER A 1 119 ? 5.300 -2.471 -7.897 1.00 85.75 119 SER A C 1
ATOM 929 O O . SER A 1 119 ? 5.685 -2.824 -9.009 1.00 85.75 119 SER A O 1
ATOM 931 N N . ARG A 1 120 ? 4.694 -1.291 -7.700 1.00 86.06 120 ARG A N 1
ATOM 932 C CA . ARG A 1 120 ? 4.485 -0.332 -8.799 1.00 86.06 120 ARG A CA 1
ATOM 933 C C . ARG A 1 120 ? 5.789 0.324 -9.243 1.00 86.06 120 ARG A C 1
ATOM 935 O O . ARG A 1 120 ? 5.968 0.524 -10.440 1.00 86.06 120 ARG A O 1
ATOM 942 N N . TYR A 1 121 ? 6.707 0.617 -8.318 1.00 81.00 121 TYR A N 1
ATOM 943 C CA . TYR A 1 121 ? 8.047 1.100 -8.672 1.00 81.00 121 TYR A CA 1
ATOM 944 C C . TYR A 1 121 ? 8.805 0.071 -9.521 1.00 81.00 121 TYR A C 1
ATOM 946 O O . TYR A 1 121 ? 9.341 0.430 -10.566 1.00 81.00 121 TYR A O 1
ATOM 954 N N . ALA A 1 122 ? 8.803 -1.202 -9.115 1.00 85.50 122 ALA A N 1
ATOM 955 C CA . ALA A 1 122 ? 9.455 -2.276 -9.864 1.00 85.50 122 ALA A CA 1
ATOM 956 C C . ALA A 1 122 ? 8.855 -2.461 -11.269 1.00 85.50 122 ALA A C 1
ATOM 958 O O . ALA A 1 122 ? 9.595 -2.621 -12.238 1.00 85.50 122 ALA A O 1
ATOM 959 N N . GLU A 1 123 ? 7.528 -2.384 -11.391 1.00 87.69 123 GLU A N 1
ATOM 960 C CA . GLU A 1 123 ? 6.833 -2.476 -12.678 1.00 87.69 123 GLU A CA 1
ATOM 961 C C . GLU A 1 123 ? 7.233 -1.334 -13.620 1.00 87.69 123 GLU A C 1
ATOM 963 O O . GLU A 1 123 ? 7.596 -1.573 -14.770 1.00 87.69 123 GLU A O 1
ATOM 968 N N . LEU A 1 124 ? 7.243 -0.091 -13.129 1.00 84.75 124 LEU A N 1
ATOM 969 C CA . LEU A 1 124 ? 7.637 1.062 -13.938 1.00 84.75 124 LEU A CA 1
ATOM 970 C C . LEU A 1 124 ? 9.105 0.968 -14.393 1.00 84.75 124 LEU A C 1
ATOM 972 O O . LEU A 1 124 ? 9.413 1.246 -15.554 1.00 84.75 124 LEU A O 1
ATOM 976 N N . VAL A 1 125 ? 10.006 0.551 -13.497 1.00 85.56 125 VAL A N 1
ATOM 977 C CA . VAL A 1 125 ? 11.420 0.287 -13.815 1.00 85.56 125 VAL A CA 1
ATOM 978 C C . VAL A 1 125 ? 11.534 -0.756 -14.923 1.00 85.56 125 VAL A C 1
ATOM 980 O O . VAL A 1 125 ? 12.264 -0.544 -15.891 1.00 85.56 125 VAL A O 1
ATOM 983 N N . HIS A 1 126 ? 10.791 -1.858 -14.813 1.00 85.62 126 HIS A N 1
ATOM 984 C CA . HIS A 1 126 ? 10.809 -2.930 -15.801 1.00 85.62 126 HIS A CA 1
ATOM 985 C C . HIS A 1 126 ? 10.297 -2.461 -17.168 1.00 85.62 126 HIS A C 1
ATOM 987 O O . HIS A 1 126 ? 10.952 -2.699 -18.182 1.00 85.62 126 HIS A O 1
ATOM 993 N N . GLN A 1 127 ? 9.176 -1.737 -17.200 1.00 83.88 127 GLN A N 1
ATOM 994 C CA . GLN A 1 127 ? 8.604 -1.196 -18.435 1.00 83.88 127 GLN A CA 1
ATOM 995 C C . GLN A 1 127 ? 9.547 -0.218 -19.140 1.00 83.88 127 GLN A C 1
ATOM 997 O O . GLN A 1 127 ? 9.630 -0.228 -20.366 1.00 83.88 127 GLN A O 1
ATOM 1002 N N . MET A 1 128 ? 10.255 0.630 -18.391 1.00 80.62 128 MET A N 1
ATOM 1003 C CA . MET A 1 128 ? 11.221 1.554 -18.985 1.00 80.62 128 MET A CA 1
ATOM 1004 C C . MET A 1 128 ? 12.510 0.853 -19.432 1.00 80.62 128 MET A C 1
ATOM 1006 O O . MET A 1 128 ? 13.059 1.209 -20.471 1.00 80.62 128 MET A O 1
ATOM 1010 N N . ALA A 1 129 ? 12.980 -0.163 -18.703 1.00 82.25 129 ALA A N 1
ATOM 1011 C CA . ALA A 1 129 ? 14.123 -0.971 -19.131 1.00 82.25 129 ALA A CA 1
ATOM 1012 C C . ALA A 1 129 ? 13.833 -1.710 -20.452 1.00 82.25 129 ALA A C 1
ATOM 1014 O O . ALA A 1 129 ? 14.654 -1.678 -21.366 1.00 82.25 129 ALA A O 1
ATOM 1015 N N . GLN A 1 130 ? 12.635 -2.288 -20.595 1.00 82.94 130 GLN A N 1
ATOM 1016 C CA . GLN A 1 130 ? 12.199 -2.921 -21.843 1.00 82.94 130 GLN A CA 1
ATOM 1017 C C . GLN A 1 130 ? 12.185 -1.942 -23.025 1.00 82.94 130 GLN A C 1
ATOM 1019 O O . GLN A 1 130 ? 12.622 -2.301 -24.118 1.00 82.94 130 GLN A O 1
ATOM 1024 N N . ASP A 1 131 ? 11.720 -0.707 -22.822 1.00 77.06 131 ASP A N 1
ATOM 1025 C CA . ASP A 1 131 ? 11.730 0.314 -23.877 1.00 77.06 131 ASP A CA 1
ATOM 1026 C C . ASP A 1 131 ? 13.160 0.673 -24.310 1.00 77.06 131 ASP A C 1
ATOM 1028 O O . ASP A 1 131 ? 13.426 0.851 -25.504 1.00 77.06 131 ASP A O 1
ATOM 1032 N N . ILE A 1 132 ? 14.089 0.774 -23.351 1.00 76.00 132 ILE A N 1
ATOM 1033 C CA . ILE A 1 132 ? 15.509 1.032 -23.622 1.00 76.00 132 ILE A CA 1
ATOM 1034 C C . ILE A 1 132 ? 16.093 -0.106 -24.465 1.00 76.00 132 ILE A C 1
ATOM 1036 O O . ILE A 1 132 ? 16.698 0.162 -25.505 1.00 76.00 132 ILE A O 1
ATOM 1040 N N . ASP A 1 133 ? 15.858 -1.360 -24.075 1.00 80.06 133 ASP A N 1
ATOM 1041 C CA . ASP A 1 133 ? 16.357 -2.539 -24.791 1.00 80.06 133 ASP A CA 1
ATOM 1042 C C . ASP A 1 133 ? 15.782 -2.635 -26.212 1.00 80.06 133 ASP A C 1
ATOM 1044 O O . ASP A 1 133 ? 16.511 -2.886 -27.176 1.00 80.06 133 ASP A O 1
ATOM 1048 N N . GLN A 1 134 ? 14.484 -2.364 -26.380 1.00 77.88 134 GLN A N 1
ATOM 1049 C CA . GLN A 1 134 ? 13.831 -2.331 -27.694 1.00 77.88 134 GLN A CA 1
ATOM 1050 C C . GLN A 1 134 ? 14.384 -1.206 -28.582 1.00 77.88 134 GLN A C 1
ATOM 1052 O O . GLN A 1 134 ? 14.598 -1.391 -29.786 1.00 77.88 134 GLN A O 1
ATOM 1057 N N . THR A 1 135 ? 14.672 -0.042 -27.999 1.00 72.69 135 THR A N 1
ATOM 1058 C CA . THR A 1 135 ? 15.274 1.089 -28.720 1.00 72.69 135 THR A CA 1
ATOM 1059 C C . THR A 1 135 ? 16.721 0.786 -29.124 1.00 72.69 135 THR A C 1
ATOM 1061 O O . THR A 1 135 ? 17.134 1.086 -30.243 1.00 72.69 135 THR A O 1
ATOM 1064 N N . ALA A 1 136 ? 17.497 0.133 -28.258 1.00 70.44 136 ALA A N 1
ATOM 1065 C CA . ALA A 1 136 ? 18.857 -0.294 -28.573 1.00 70.44 136 ALA A CA 1
ATOM 1066 C C . ALA A 1 136 ? 18.882 -1.364 -29.680 1.00 70.44 136 ALA A C 1
ATOM 1068 O O . ALA A 1 136 ? 19.689 -1.272 -30.607 1.00 70.44 136 ALA A O 1
ATOM 1069 N N . ALA A 1 137 ? 17.967 -2.338 -29.636 1.00 74.62 137 ALA A N 1
ATOM 1070 C CA . ALA A 1 137 ? 17.846 -3.386 -30.650 1.00 74.62 137 ALA A CA 1
ATOM 1071 C C . ALA A 1 137 ? 17.463 -2.826 -32.031 1.00 74.62 137 ALA A C 1
ATOM 1073 O O . ALA A 1 137 ? 18.029 -3.230 -33.048 1.00 74.62 137 ALA A O 1
ATOM 1074 N N . THR A 1 138 ? 16.547 -1.856 -32.074 1.00 66.25 138 THR A N 1
ATOM 1075 C CA . THR A 1 138 ? 16.153 -1.187 -33.325 1.00 66.25 138 THR A CA 1
ATOM 1076 C C . THR A 1 138 ? 17.271 -0.312 -33.896 1.00 66.25 138 THR A C 1
ATOM 1078 O O . THR A 1 138 ? 17.469 -0.317 -35.107 1.00 66.25 138 THR A O 1
ATOM 1081 N N . LEU A 1 139 ? 18.062 0.371 -33.060 1.00 62.94 139 LEU A N 1
ATOM 1082 C CA . LEU A 1 139 ? 19.244 1.127 -33.505 1.00 62.94 139 LEU A CA 1
ATOM 1083 C C . LEU A 1 139 ? 20.392 0.213 -33.974 1.00 62.94 139 LEU A C 1
ATOM 1085 O O . LEU A 1 139 ? 21.073 0.534 -34.947 1.00 62.94 139 LEU A O 1
ATOM 1089 N N . GLY A 1 140 ? 20.592 -0.936 -33.320 1.00 58.72 140 GLY A N 1
ATOM 1090 C CA . GLY A 1 140 ? 21.591 -1.938 -33.705 1.00 58.72 140 GLY A CA 1
ATOM 1091 C C . GLY A 1 140 ? 21.257 -2.669 -35.010 1.00 58.72 140 GLY A C 1
ATOM 1092 O O . GLY A 1 140 ? 22.157 -2.992 -35.780 1.00 58.72 140 GLY A O 1
ATOM 1093 N N . ALA A 1 141 ? 19.969 -2.863 -35.309 1.00 53.44 141 ALA A N 1
ATOM 1094 C CA . ALA A 1 141 ? 19.502 -3.473 -36.555 1.00 53.44 141 ALA A CA 1
ATOM 1095 C C . ALA A 1 141 ? 19.644 -2.563 -37.798 1.00 53.44 141 ALA A C 1
ATOM 1097 O O . ALA A 1 141 ? 19.504 -3.042 -38.920 1.00 53.44 141 ALA A O 1
ATOM 1098 N N . VAL A 1 142 ? 19.950 -1.268 -37.630 1.00 51.94 142 VAL A N 1
ATOM 1099 C CA . VAL A 1 142 ? 20.069 -0.281 -38.729 1.00 51.94 142 VAL A CA 1
ATOM 1100 C C . VAL A 1 142 ? 21.499 -0.187 -39.313 1.00 51.94 142 VAL A C 1
ATOM 1102 O O . VAL A 1 142 ? 21.779 0.653 -40.165 1.00 51.94 142 VAL A O 1
ATOM 1105 N N . LYS A 1 143 ? 22.429 -1.088 -38.958 1.00 49.94 143 LYS A N 1
ATOM 1106 C CA . LYS A 1 143 ? 23.721 -1.226 -39.669 1.00 49.94 143 LYS A CA 1
ATOM 1107 C C . LYS A 1 143 ? 24.048 -2.714 -39.858 1.00 49.94 143 LYS A C 1
ATOM 1109 O O . LYS A 1 143 ? 24.266 -3.386 -38.855 1.00 49.94 143 LYS A O 1
ATOM 1114 N N . PRO A 1 144 ? 24.080 -3.246 -41.101 1.00 46.22 144 PRO A N 1
ATOM 1115 C CA . PRO A 1 144 ? 25.065 -2.833 -42.107 1.00 46.22 144 PRO A CA 1
ATOM 1116 C C . PRO A 1 144 ? 24.530 -2.773 -43.555 1.00 46.22 144 PRO A C 1
ATOM 1118 O O . PRO A 1 144 ? 23.934 -3.726 -44.042 1.00 46.22 144 PRO A O 1
ATOM 1121 N N . ASP A 1 145 ? 24.881 -1.724 -44.301 1.00 39.62 145 ASP A N 1
ATOM 1122 C CA . ASP A 1 145 ? 25.048 -1.867 -45.752 1.00 39.62 145 ASP A CA 1
ATOM 1123 C C . ASP A 1 145 ? 26.463 -1.432 -46.130 1.00 39.62 145 ASP A C 1
ATOM 1125 O O . ASP A 1 145 ? 26.756 -0.282 -46.455 1.00 39.62 145 ASP A O 1
ATOM 1129 N N . ALA A 1 146 ? 27.385 -2.378 -45.974 1.00 50.31 146 ALA A N 1
ATOM 1130 C CA . ALA A 1 146 ? 28.704 -2.324 -46.579 1.00 50.31 146 ALA A CA 1
ATOM 1131 C C . ALA A 1 146 ? 28.641 -3.057 -47.928 1.00 50.31 146 ALA A C 1
ATOM 1133 O O . ALA A 1 146 ? 29.352 -4.035 -48.134 1.00 50.31 146 ALA A O 1
ATOM 1134 N N . THR A 1 147 ? 27.771 -2.610 -48.839 1.00 47.44 147 THR A N 1
ATOM 1135 C CA . THR A 1 147 ? 27.639 -3.230 -50.167 1.00 47.44 147 THR A CA 1
ATOM 1136 C C . THR A 1 147 ? 27.465 -2.212 -51.286 1.00 47.44 147 THR A C 1
ATOM 1138 O O . THR A 1 147 ? 26.723 -2.429 -52.227 1.00 47.44 147 THR A O 1
ATOM 1141 N N . HIS A 1 148 ? 28.196 -1.101 -51.254 1.00 42.97 148 HIS A N 1
ATOM 1142 C CA . HIS A 1 148 ? 28.398 -0.296 -52.459 1.00 42.97 148 HIS A CA 1
ATOM 1143 C C . HIS A 1 148 ? 29.756 0.395 -52.392 1.00 42.97 148 HIS A C 1
ATOM 1145 O O . HIS A 1 148 ? 29.847 1.503 -51.890 1.00 42.97 148 HIS A O 1
ATOM 1151 N N . LEU A 1 149 ? 30.817 -0.286 -52.841 1.00 42.34 149 LEU A N 1
ATOM 1152 C CA . LEU A 1 149 ? 31.990 0.290 -53.535 1.00 42.34 149 LEU A CA 1
ATOM 1153 C C . LEU A 1 149 ? 33.050 -0.804 -53.771 1.00 42.34 149 LEU A C 1
ATOM 1155 O O . LEU A 1 149 ? 34.187 -0.738 -53.323 1.00 42.34 149 LEU A O 1
ATOM 1159 N N . SER A 1 150 ? 32.654 -1.839 -54.511 1.00 46.28 150 SER A N 1
ATOM 1160 C CA . SER A 1 150 ? 33.565 -2.768 -55.187 1.00 46.28 150 SER A CA 1
ATOM 1161 C C . SER A 1 150 ? 33.061 -2.967 -56.618 1.00 46.28 150 SER A C 1
ATOM 1163 O O . SER A 1 150 ? 32.562 -4.028 -56.976 1.00 46.28 150 SER A O 1
ATOM 1165 N N . ALA A 1 151 ? 33.138 -1.917 -57.435 1.00 45.16 151 ALA A N 1
ATOM 1166 C CA . ALA A 1 151 ? 33.030 -2.022 -58.889 1.00 45.16 151 ALA A CA 1
ATOM 1167 C C . ALA A 1 151 ? 33.638 -0.764 -59.517 1.00 45.16 151 ALA A C 1
ATOM 1169 O O . ALA A 1 151 ? 32.959 0.218 -59.792 1.00 45.16 151 ALA A O 1
ATOM 1170 N N . GLY A 1 152 ? 34.956 -0.782 -59.674 1.00 39.53 152 GLY A N 1
ATOM 1171 C CA . GLY A 1 152 ? 35.716 0.296 -60.298 1.00 39.53 152 GLY A CA 1
ATOM 1172 C C . GLY A 1 152 ? 37.123 -0.157 -60.656 1.00 39.53 152 GLY A C 1
ATOM 1173 O O . GLY A 1 152 ? 38.087 0.554 -60.402 1.00 39.53 152 GLY A O 1
ATOM 1174 N N . LYS A 1 153 ? 37.248 -1.383 -61.177 1.00 43.00 153 LYS A N 1
ATOM 1175 C CA . LYS A 1 153 ? 38.464 -1.866 -61.831 1.00 43.00 153 LYS A CA 1
ATOM 1176 C C . LYS A 1 153 ? 38.137 -2.125 -63.306 1.00 43.00 153 LYS A C 1
ATOM 1178 O O . LYS A 1 153 ? 37.404 -3.061 -63.605 1.00 43.00 153 LYS A O 1
ATOM 1183 N N . ASN A 1 154 ? 38.775 -1.317 -64.157 1.00 40.34 154 ASN A N 1
ATOM 1184 C CA . ASN A 1 154 ? 39.165 -1.547 -65.557 1.00 40.34 154 ASN A CA 1
ATOM 1185 C C . ASN A 1 154 ? 38.257 -1.067 -66.711 1.00 40.34 154 ASN A C 1
ATOM 1187 O O . ASN A 1 154 ? 37.044 -1.241 -66.689 1.00 40.34 154 ASN A O 1
ATOM 1191 N N . ALA A 1 155 ? 38.977 -0.612 -67.754 1.00 37.84 155 ALA A N 1
ATOM 1192 C CA . ALA A 1 155 ? 38.617 -0.171 -69.113 1.00 37.84 155 ALA A CA 1
ATOM 1193 C C . ALA A 1 155 ? 38.241 1.324 -69.221 1.00 37.84 155 ALA A C 1
ATOM 1195 O O . ALA A 1 155 ? 37.264 1.752 -68.624 1.00 37.84 155 ALA A O 1
ATOM 1196 N N . THR A 1 156 ? 38.955 2.191 -69.950 1.00 41.22 156 THR A N 1
ATOM 1197 C CA . THR A 1 156 ? 39.993 2.033 -70.993 1.00 41.22 156 THR A CA 1
ATOM 1198 C C . THR A 1 156 ? 40.810 3.320 -71.062 1.00 41.22 156 THR A C 1
ATOM 1200 O O . THR A 1 156 ? 40.222 4.376 -70.740 1.00 41.22 156 THR A O 1
#